Protein AF-A0A7J4JWT6-F1 (afdb_monomer)

Radius of gyration: 14.6 Å; Cα contacts (8 Å, |Δi|>4): 171; chains: 1; bounding box: 53×23×36 Å

Sequence (115 aa):
MASGKVVSAQKRTVLLFHPEPKNLDAMQRALADHLPQADFRLVHNLTRDAHEFAVRDAMDGHIDAAVVSGNNEAVRALVKDLIPFVGKDNVVVHTRPSRKLSKSAVDKLKKALGV

Secondary structure (DSSP, 8-state):
---------PPEEEEEE-SSHHHHHHHHHHHHTT-TTEEEEEE-S--HHHHHHHHHHHHTT--SEEEEE--SHHHHHHHHHHHHHH-GGGEEEE-SSSSS--HHHHHHHHHHHT-

Solvent-accessible surface area (backbone atoms only — not comparable to full-atom values): 6565 Å² total; per-residue (Å²): 136,84,82,76,77,80,71,76,77,76,61,45,27,32,36,39,36,28,67,52,61,82,56,42,60,50,42,48,53,61,44,41,79,76,36,77,59,49,41,76,46,82,46,52,47,90,43,71,67,50,47,53,48,55,40,49,41,24,68,74,63,66,30,54,29,38,39,39,42,53,82,51,69,66,53,54,50,50,51,62,61,35,30,84,57,39,32,66,74,21,51,44,78,44,64,65,94,57,84,61,81,52,71,70,53,51,53,43,50,29,55,50,72,73,97

Foldseek 3Di:
DDPPPPPPLQQAEEEEEDQDPVLSVLACVLLCVLRVSHDYHYQYHLDPVSLVVLLVCLQVVVHQAYEHEADDPSSVVSLVSNCVRNNNLRYQYHHDPDSDDDPVSSVSNCVSSVD

Mean predicted aligned error: 7.47 Å

Nearest PDB structures (foldseek):
  8dpb-assembly1_D  TM=4.923E-01  e=4.775E-02  Methylorubrum extorquens AM1
  7xcn-assembly1_R  TM=4.586E-01  e=9.320E-02  Methanosarcina barkeri MS
  1bmt-assembly1_B  TM=4.661E-01  e=3.341E-01  Escherichia coli
  1y9j-assembly1_A  TM=4.323E-01  e=3.341E-01  Rattus norvegicus
  3iv9-assembly1_A  TM=5.036E-01  e=1.353E+00  Escherichia coli

pLDDT: mean 80.54, std 12.27, range [39.06, 92.75]

Structure (mmCIF, N/CA/C/O backbone):
data_AF-A0A7J4JWT6-F1
#
_entry.id   AF-A0A7J4JWT6-F1
#
loop_
_atom_site.group_PDB
_atom_site.id
_atom_site.type_symbol
_atom_site.label_atom_id
_atom_site.label_alt_id
_atom_site.label_comp_id
_atom_site.label_asym_id
_atom_site.label_entity_id
_atom_site.label_seq_id
_atom_site.pdbx_PDB_ins_code
_atom_site.Cartn_x
_atom_site.Cartn_y
_atom_site.Cartn_z
_atom_site.occupancy
_atom_site.B_iso_or_equiv
_atom_site.auth_seq_id
_atom_site.auth_comp_id
_atom_site.auth_asym_id
_atom_site.auth_atom_id
_atom_site.pdbx_PDB_model_num
ATOM 1 N N . MET A 1 1 ? -36.910 -3.776 21.885 1.00 39.06 1 MET A N 1
ATOM 2 C CA . MET A 1 1 ? -36.394 -4.745 20.896 1.00 39.06 1 MET A CA 1
ATOM 3 C C . MET A 1 1 ? -35.397 -3.998 20.010 1.00 39.06 1 MET A C 1
ATOM 5 O O . MET A 1 1 ? -35.799 -3.343 19.061 1.00 39.06 1 MET A O 1
ATOM 9 N N . ALA A 1 2 ? -34.121 -3.946 20.410 1.00 43.28 2 ALA A N 1
ATOM 10 C CA . ALA A 1 2 ? -33.081 -3.256 19.648 1.00 43.28 2 ALA A CA 1
ATOM 11 C C . ALA A 1 2 ? -32.576 -4.208 18.558 1.00 43.28 2 ALA A C 1
ATOM 13 O O . ALA A 1 2 ? -31.854 -5.158 18.847 1.00 43.28 2 ALA A O 1
ATOM 14 N N . SER A 1 3 ? -33.004 -3.981 17.316 1.00 44.53 3 SER A N 1
ATOM 15 C CA . SER A 1 3 ? -32.442 -4.644 16.141 1.00 44.53 3 SER A CA 1
ATOM 16 C C . SER A 1 3 ? -31.023 -4.114 15.934 1.00 44.53 3 SER A C 1
ATOM 18 O O . SER A 1 3 ? -30.812 -3.132 15.224 1.00 44.53 3 SER A O 1
ATOM 20 N N . GLY A 1 4 ? -30.053 -4.722 16.620 1.00 44.97 4 GLY A N 1
ATOM 21 C CA . GLY A 1 4 ? -28.633 -4.473 16.413 1.00 44.97 4 GLY A CA 1
ATOM 22 C C . GLY A 1 4 ? -28.274 -4.862 14.987 1.00 44.97 4 GLY A C 1
ATOM 23 O O . GLY A 1 4 ? -28.100 -6.038 14.683 1.00 44.97 4 GLY A O 1
ATOM 24 N N . LYS A 1 5 ? -28.214 -3.870 14.097 1.00 52.28 5 LYS A N 1
ATOM 25 C CA . LYS A 1 5 ? -27.689 -4.024 12.744 1.00 52.28 5 LYS A CA 1
ATOM 26 C C . LYS A 1 5 ? -26.230 -4.447 12.902 1.00 52.28 5 LYS A C 1
ATOM 28 O O . LYS A 1 5 ? -25.376 -3.615 13.194 1.00 52.28 5 LYS A O 1
ATOM 33 N N . VAL A 1 6 ? -25.958 -5.745 12.786 1.00 52.38 6 VAL A N 1
ATOM 34 C CA . VAL A 1 6 ? -24.596 -6.268 12.689 1.00 52.38 6 VAL A CA 1
ATOM 35 C C . VAL A 1 6 ? -24.074 -5.766 11.351 1.00 52.38 6 VAL A C 1
ATOM 37 O O . VAL A 1 6 ? -24.328 -6.356 10.305 1.00 52.38 6 VAL A O 1
ATOM 40 N N . VAL A 1 7 ? -23.441 -4.596 11.365 1.00 50.62 7 VAL A N 1
ATOM 41 C CA . VAL A 1 7 ? -22.696 -4.119 10.210 1.00 50.62 7 VAL A CA 1
ATOM 42 C C . VAL A 1 7 ? -21.480 -5.023 10.156 1.00 50.62 7 VAL A C 1
ATOM 44 O O . VAL A 1 7 ? -20.594 -4.924 11.002 1.00 50.62 7 VAL A O 1
ATOM 47 N N . SER A 1 8 ? -21.482 -5.974 9.226 1.00 43.84 8 SER A N 1
ATOM 48 C CA . SER A 1 8 ? -20.279 -6.707 8.859 1.00 43.84 8 SER A CA 1
ATOM 49 C C . SER A 1 8 ? -19.197 -5.659 8.604 1.00 43.84 8 SER A C 1
ATOM 51 O O . SER A 1 8 ? -19.314 -4.885 7.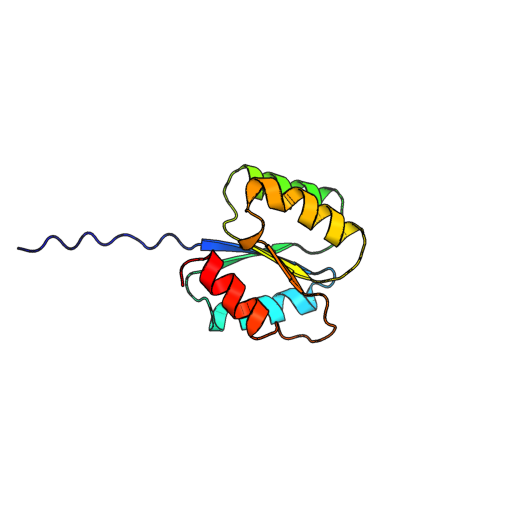657 1.00 43.84 8 SER A O 1
ATOM 53 N N . ALA A 1 9 ? -18.209 -5.548 9.495 1.00 55.69 9 ALA A N 1
ATOM 54 C CA . ALA A 1 9 ? -17.094 -4.636 9.303 1.00 55.69 9 ALA A CA 1
ATOM 55 C C . ALA A 1 9 ? -16.353 -5.120 8.056 1.00 55.69 9 ALA A C 1
ATOM 57 O O . ALA A 1 9 ? -15.670 -6.145 8.091 1.00 55.69 9 ALA A O 1
ATOM 58 N N . GLN A 1 10 ? -16.585 -4.453 6.927 1.00 62.78 10 GLN A N 1
ATOM 59 C CA . GLN A 1 10 ? -15.903 -4.757 5.681 1.00 62.78 10 GLN A CA 1
ATOM 60 C C . GLN A 1 10 ? -14.410 -4.578 5.959 1.00 62.78 10 GLN A C 1
ATOM 62 O O . GLN A 1 10 ? -13.986 -3.511 6.412 1.00 62.78 10 GLN A O 1
ATOM 67 N N . LYS A 1 11 ? -13.637 -5.659 5.816 1.00 74.25 11 LYS A N 1
ATOM 68 C CA . LYS A 1 11 ? -12.197 -5.607 6.066 1.00 74.25 11 LYS A CA 1
ATOM 69 C C . LYS A 1 11 ? -11.588 -4.588 5.113 1.00 74.25 11 LYS A C 1
ATOM 71 O O . LYS A 1 11 ? -11.861 -4.636 3.917 1.00 74.25 11 LYS A O 1
ATOM 76 N N . ARG A 1 12 ? -10.803 -3.661 5.656 1.00 85.00 12 ARG A N 1
ATOM 77 C CA . ARG A 1 12 ? -10.120 -2.636 4.862 1.00 85.00 12 ARG A CA 1
ATOM 78 C C . ARG A 1 12 ? -8.941 -3.271 4.146 1.00 85.00 12 ARG A C 1
ATOM 80 O O . ARG A 1 12 ? -8.154 -3.956 4.794 1.00 85.00 12 ARG A O 1
A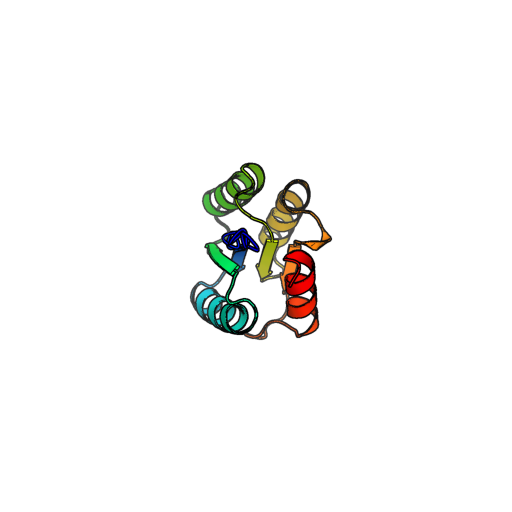TOM 87 N N . THR A 1 13 ? -8.776 -3.027 2.858 1.00 89.50 13 THR A N 1
ATOM 88 C CA . THR A 1 13 ? -7.685 -3.640 2.098 1.00 89.50 13 THR A CA 1
ATOM 89 C C . THR A 1 13 ? -6.464 -2.730 2.088 1.00 89.50 13 THR A C 1
ATOM 91 O O . THR A 1 13 ? -6.537 -1.564 1.703 1.00 89.50 13 THR A O 1
ATOM 94 N N . VAL A 1 14 ? -5.321 -3.269 2.496 1.00 89.44 14 VAL A N 1
ATOM 95 C CA . VAL A 1 14 ? -4.033 -2.583 2.520 1.00 89.44 14 VAL A CA 1
ATOM 96 C C . VAL A 1 14 ? -3.101 -3.231 1.511 1.00 89.44 14 VAL A C 1
ATOM 98 O O . VAL A 1 14 ? -2.728 -4.397 1.651 1.00 89.44 14 VAL A O 1
ATOM 101 N N . LEU A 1 15 ? -2.666 -2.465 0.516 1.00 90.31 15 LEU A N 1
ATOM 102 C CA . LEU A 1 15 ? -1.623 -2.905 -0.400 1.00 90.31 15 LEU A CA 1
ATOM 103 C C . LEU A 1 15 ? -0.256 -2.776 0.280 1.00 90.31 15 LEU A C 1
ATOM 105 O O . LEU A 1 15 ? 0.147 -1.685 0.675 1.00 90.31 15 LEU A O 1
ATOM 109 N N . LEU A 1 16 ? 0.466 -3.885 0.410 1.00 88.31 16 LEU A N 1
ATOM 110 C CA . LEU A 1 16 ? 1.840 -3.924 0.893 1.00 88.31 16 LEU A CA 1
ATOM 111 C C . LEU A 1 16 ? 2.775 -4.145 -0.281 1.00 88.31 16 LEU A C 1
ATOM 113 O O . LEU A 1 16 ? 2.762 -5.198 -0.915 1.00 88.31 16 LEU A O 1
ATOM 117 N N . PHE A 1 17 ? 3.633 -3.164 -0.517 1.00 87.25 17 PHE A N 1
ATOM 118 C CA . PHE A 1 17 ? 4.683 -3.256 -1.504 1.00 87.25 17 PHE A CA 1
ATOM 119 C C . PHE A 1 17 ? 6.062 -3.290 -0.837 1.00 87.25 17 PHE A C 1
ATOM 121 O O . PHE A 1 17 ? 6.407 -2.415 -0.035 1.00 87.25 17 PHE A O 1
ATOM 128 N N . HIS A 1 18 ? 6.887 -4.262 -1.225 1.00 82.12 18 HIS A N 1
ATOM 129 C CA . HIS A 1 18 ? 8.306 -4.302 -0.882 1.00 82.12 18 HIS A CA 1
ATOM 130 C C . HIS A 1 18 ? 9.081 -5.040 -1.995 1.00 82.12 18 HIS A C 1
ATOM 132 O O . HIS A 1 18 ? 8.622 -6.081 -2.468 1.00 82.12 18 HIS A O 1
ATOM 138 N N . PRO A 1 19 ? 10.266 -4.553 -2.419 1.00 72.88 19 PRO A N 1
ATOM 139 C CA . PRO A 1 19 ? 11.031 -5.180 -3.502 1.00 72.88 19 PRO A CA 1
ATOM 140 C C . PRO A 1 19 ? 11.487 -6.606 -3.164 1.00 72.88 19 PRO A C 1
ATOM 142 O O . PRO A 1 19 ? 11.485 -7.475 -4.025 1.00 72.88 19 PRO A O 1
ATOM 145 N N . GLU A 1 20 ? 11.853 -6.859 -1.906 1.00 76.50 20 GLU A N 1
ATOM 146 C CA . GLU A 1 20 ? 12.213 -8.196 -1.416 1.00 76.50 20 GLU A CA 1
ATOM 147 C C . GLU A 1 20 ? 11.010 -8.934 -0.788 1.00 76.50 20 GLU A C 1
ATOM 149 O O . GLU A 1 20 ? 10.484 -8.451 0.220 1.00 76.50 20 GLU A O 1
ATOM 154 N N . PRO A 1 21 ? 10.623 -10.127 -1.283 1.00 76.56 21 PRO 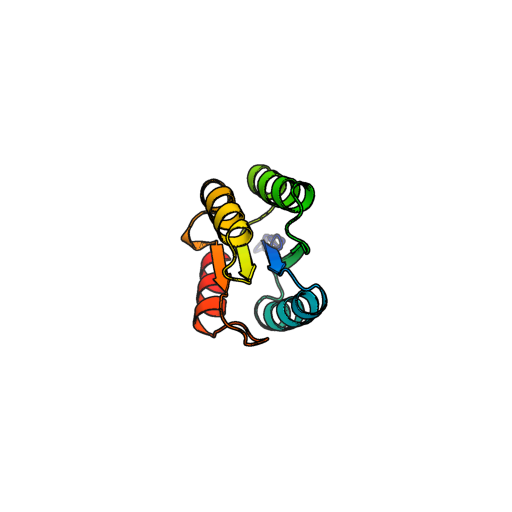A N 1
ATOM 155 C CA . PRO A 1 21 ? 9.446 -10.857 -0.800 1.00 76.56 21 PRO A CA 1
ATOM 156 C C . PRO A 1 21 ? 9.576 -11.326 0.657 1.00 76.56 21 PRO A C 1
ATOM 158 O O . PRO A 1 21 ? 8.626 -11.225 1.421 1.00 76.56 21 PRO A O 1
ATOM 161 N N . LYS A 1 22 ? 10.775 -11.722 1.106 1.00 77.75 22 LYS A N 1
ATOM 162 C CA . LYS A 1 22 ? 11.019 -12.138 2.506 1.00 77.75 22 LYS A CA 1
ATOM 163 C C . LYS A 1 22 ? 10.690 -11.056 3.548 1.00 77.75 22 LYS A C 1
ATOM 165 O O . LYS A 1 22 ? 10.456 -11.367 4.712 1.00 77.75 22 LYS A O 1
ATOM 170 N N . ASN A 1 23 ? 10.715 -9.783 3.147 1.00 77.81 23 ASN A N 1
ATOM 171 C CA . ASN A 1 23 ? 10.375 -8.671 4.031 1.00 77.81 23 ASN A CA 1
ATOM 172 C C . ASN A 1 23 ? 8.868 -8.365 4.006 1.00 77.81 23 ASN A C 1
ATOM 174 O O . ASN A 1 23 ? 8.381 -7.789 4.976 1.00 77.81 23 ASN A O 1
ATOM 178 N N . LEU A 1 24 ? 8.130 -8.781 2.964 1.00 80.12 24 LEU A N 1
ATOM 179 C CA . LEU A 1 24 ? 6.669 -8.646 2.916 1.00 80.12 24 LEU A CA 1
ATOM 180 C C . LEU A 1 24 ? 6.006 -9.453 4.021 1.00 80.12 24 LEU A C 1
ATOM 182 O O . LEU A 1 24 ? 5.216 -8.887 4.766 1.00 80.12 24 LEU A O 1
ATOM 186 N N . ASP A 1 25 ? 6.386 -10.719 4.193 1.00 82.44 25 ASP A N 1
ATOM 187 C CA . ASP A 1 25 ? 5.795 -11.577 5.228 1.00 82.44 25 ASP A CA 1
ATOM 188 C C . ASP A 1 25 ? 6.018 -11.006 6.634 1.00 82.44 25 ASP A C 1
ATOM 190 O O . ASP A 1 25 ? 5.122 -11.002 7.481 1.00 82.44 25 ASP A O 1
ATOM 194 N N . ALA A 1 26 ? 7.221 -10.483 6.891 1.00 81.44 26 ALA A N 1
ATOM 195 C CA . ALA A 1 26 ? 7.554 -9.859 8.167 1.00 81.44 26 ALA A CA 1
ATOM 196 C C . ALA A 1 26 ? 6.751 -8.567 8.400 1.00 81.44 26 ALA A C 1
ATOM 198 O O . ALA A 1 26 ? 6.257 -8.345 9.508 1.00 81.44 26 ALA A O 1
ATOM 199 N N . MET A 1 27 ? 6.597 -7.733 7.367 1.00 80.50 27 MET A N 1
ATOM 200 C CA . MET A 1 27 ? 5.788 -6.514 7.429 1.00 80.50 27 MET A CA 1
ATOM 201 C C . MET A 1 27 ? 4.300 -6.824 7.597 1.00 80.50 27 MET A C 1
ATOM 203 O O . MET A 1 27 ? 3.651 -6.189 8.423 1.00 80.50 27 MET A O 1
ATOM 207 N N . GLN A 1 28 ? 3.778 -7.813 6.870 1.00 85.06 28 GLN A N 1
ATOM 208 C CA . GLN A 1 28 ? 2.390 -8.249 6.967 1.00 85.06 28 GLN A CA 1
ATOM 209 C C . GLN A 1 28 ? 2.085 -8.763 8.366 1.00 85.06 28 GLN A C 1
ATOM 211 O O . GLN A 1 28 ? 1.111 -8.319 8.955 1.00 85.06 28 GLN A O 1
ATOM 216 N N . ARG A 1 29 ? 2.926 -9.641 8.932 1.00 85.06 29 ARG A N 1
ATOM 217 C CA . ARG A 1 29 ? 2.733 -10.137 10.305 1.00 85.06 29 ARG A CA 1
ATOM 218 C C . ARG A 1 29 ? 2.742 -8.997 11.318 1.00 85.06 29 ARG A C 1
ATOM 220 O O . ARG A 1 29 ? 1.817 -8.884 12.111 1.00 85.06 29 ARG A O 1
ATOM 227 N N . ALA A 1 30 ? 3.734 -8.108 11.233 1.00 82.50 30 ALA A N 1
ATOM 228 C CA . ALA A 1 30 ? 3.821 -6.957 12.128 1.00 82.50 30 ALA A CA 1
ATOM 229 C C . ALA A 1 30 ? 2.605 -6.021 12.007 1.00 82.50 30 ALA A C 1
ATOM 231 O O . ALA A 1 30 ? 2.182 -5.431 12.996 1.00 82.50 30 ALA A O 1
ATOM 232 N N . LEU A 1 31 ? 2.046 -5.865 10.805 1.00 84.06 31 LEU A N 1
ATOM 233 C CA . LEU A 1 31 ? 0.847 -5.061 10.586 1.00 84.06 31 LEU A CA 1
ATOM 234 C C . LEU A 1 31 ? -0.430 -5.779 11.012 1.00 84.06 31 LEU A C 1
ATOM 236 O O . LEU A 1 31 ? -1.301 -5.129 11.578 1.00 84.06 31 LEU A O 1
ATOM 240 N N . ALA A 1 32 ? -0.533 -7.088 10.798 1.00 84.75 32 ALA A N 1
ATOM 241 C CA . ALA A 1 32 ? -1.682 -7.896 11.189 1.00 84.75 32 ALA A CA 1
ATOM 242 C C . ALA A 1 32 ? -1.893 -7.888 12.709 1.00 84.75 32 ALA A C 1
ATOM 244 O O . ALA A 1 32 ? -3.030 -7.765 13.1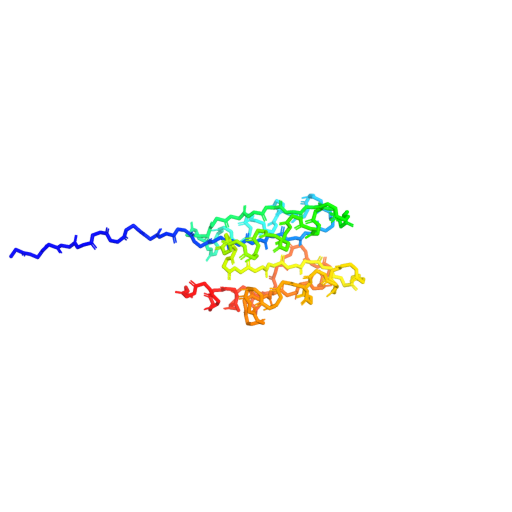58 1.00 84.75 32 ALA A O 1
ATOM 245 N N . ASP A 1 33 ? -0.808 -7.892 13.493 1.00 85.50 33 ASP A N 1
ATOM 246 C CA . ASP A 1 33 ? -0.867 -7.734 14.954 1.00 85.50 33 ASP A CA 1
ATOM 247 C C . ASP A 1 33 ? -1.472 -6.380 15.377 1.00 85.50 33 ASP A C 1
ATOM 249 O O . ASP A 1 33 ? -2.065 -6.247 16.448 1.00 85.50 33 ASP A O 1
ATOM 253 N N . HIS A 1 34 ? -1.317 -5.346 14.545 1.00 83.19 34 HIS A N 1
ATOM 254 C CA . HIS A 1 34 ? -1.791 -3.990 14.823 1.00 83.19 34 HIS A CA 1
ATOM 255 C C . HIS A 1 34 ? -3.120 -3.639 14.144 1.00 83.19 34 HIS A C 1
ATOM 257 O O . HIS A 1 34 ? -3.769 -2.681 14.570 1.00 83.19 34 HIS A O 1
ATOM 263 N N . LEU A 1 35 ? -3.492 -4.370 13.093 1.00 84.19 35 LEU A N 1
ATOM 264 C CA . LEU A 1 35 ? -4.626 -4.117 12.207 1.00 84.19 35 LEU A CA 1
ATOM 265 C C . LEU A 1 35 ? -5.317 -5.446 11.844 1.00 84.19 35 LEU A C 1
ATOM 267 O O . LEU A 1 35 ? -5.311 -5.850 10.681 1.00 84.19 35 LEU A O 1
ATOM 271 N N . PRO A 1 36 ? -5.940 -6.137 12.812 1.00 81.44 36 PRO A N 1
ATOM 272 C CA . PRO A 1 36 ? -6.552 -7.446 12.573 1.00 81.44 36 PRO A CA 1
ATOM 273 C C . PRO A 1 36 ? -7.762 -7.392 11.621 1.00 81.44 36 PRO A C 1
ATOM 275 O O . PRO A 1 36 ? -8.126 -8.403 11.021 1.00 81.44 36 PRO A O 1
ATOM 278 N N . GLN A 1 37 ? -8.388 -6.218 11.460 1.00 79.88 37 GLN A N 1
ATOM 279 C CA . GLN A 1 37 ? -9.459 -5.994 10.481 1.00 79.88 37 GLN A CA 1
ATOM 280 C C . GLN A 1 37 ? -8.972 -5.628 9.072 1.00 79.88 37 GLN A C 1
ATOM 282 O O . GLN A 1 37 ? -9.809 -5.442 8.188 1.00 79.88 37 GLN A O 1
ATOM 287 N N . ALA A 1 38 ? -7.662 -5.486 8.854 1.00 84.94 38 ALA A N 1
ATOM 288 C CA . ALA A 1 38 ? -7.128 -5.210 7.529 1.00 84.94 38 ALA A CA 1
ATOM 289 C C . ALA A 1 38 ? -6.894 -6.515 6.755 1.00 84.94 38 ALA A C 1
ATOM 291 O O . ALA A 1 38 ? -6.393 -7.496 7.307 1.00 84.94 38 ALA A O 1
ATOM 292 N N . ASP A 1 39 ? -7.250 -6.519 5.475 1.00 89.00 39 ASP A N 1
ATOM 293 C CA . ASP A 1 39 ? -6.807 -7.528 4.520 1.00 89.00 39 ASP A CA 1
ATOM 294 C C . ASP A 1 39 ? -5.557 -7.014 3.804 1.00 89.00 39 ASP A C 1
ATOM 296 O O . ASP A 1 39 ? -5.521 -5.863 3.376 1.00 89.00 39 ASP A O 1
ATOM 300 N N . PHE A 1 40 ? -4.507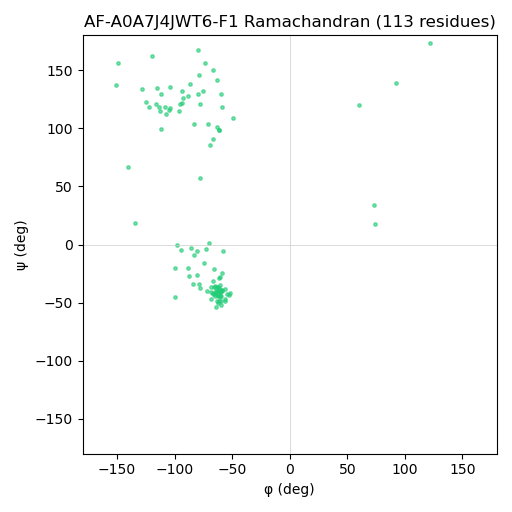 -7.825 3.700 1.00 87.62 40 PHE A N 1
ATOM 301 C CA . PHE A 1 40 ? -3.227 -7.371 3.150 1.00 87.62 40 PHE A CA 1
ATOM 302 C C . PHE A 1 40 ? -2.983 -7.983 1.778 1.00 87.62 40 PHE A C 1
ATOM 304 O O . PHE A 1 40 ? -2.824 -9.197 1.653 1.00 87.62 40 PHE A O 1
ATOM 311 N N . ARG A 1 41 ? -2.875 -7.131 0.756 1.00 88.19 41 ARG A N 1
ATOM 312 C CA . ARG A 1 41 ? -2.493 -7.539 -0.599 1.00 88.19 41 ARG A CA 1
ATOM 313 C C . ARG A 1 41 ? -1.008 -7.320 -0.800 1.00 88.19 41 ARG A C 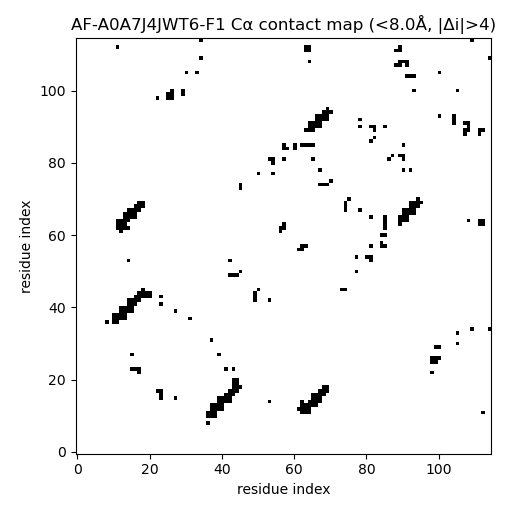1
ATOM 315 O O . ARG A 1 41 ? -0.531 -6.191 -0.761 1.00 88.19 41 ARG A O 1
ATOM 322 N N . LEU A 1 42 ? -0.276 -8.408 -0.992 1.00 87.06 42 LEU A N 1
ATOM 323 C CA . LEU A 1 42 ? 1.170 -8.375 -1.155 1.00 87.06 42 LEU A CA 1
ATOM 324 C C . LEU A 1 42 ? 1.538 -8.178 -2.624 1.00 87.06 42 LEU A C 1
ATOM 326 O O . LEU A 1 42 ? 1.121 -8.954 -3.480 1.00 87.06 42 LEU A O 1
ATOM 330 N N . VAL A 1 43 ? 2.374 -7.184 -2.902 1.00 84.62 43 VAL A N 1
ATOM 331 C CA . VAL A 1 43 ? 2.984 -6.972 -4.215 1.00 84.62 43 VAL A CA 1
ATOM 332 C C . VAL A 1 43 ? 4.500 -6.921 -4.040 1.00 84.62 43 VAL A C 1
ATOM 334 O O . VAL A 1 43 ? 5.030 -6.109 -3.280 1.00 84.62 43 VAL A O 1
ATOM 337 N N . HIS A 1 44 ? 5.210 -7.802 -4.740 1.00 81.75 44 HIS A N 1
ATOM 338 C CA . HIS A 1 44 ? 6.673 -7.813 -4.805 1.00 81.75 44 HIS A CA 1
ATOM 339 C C . HIS A 1 44 ? 7.141 -7.635 -6.245 1.00 81.75 44 HIS A C 1
ATOM 341 O O . HIS A 1 44 ? 6.385 -7.894 -7.175 1.00 81.75 44 HIS A O 1
ATOM 347 N N . ASN A 1 45 ? 8.416 -7.269 -6.403 1.00 72.94 45 ASN A N 1
ATOM 348 C CA . ASN A 1 45 ? 9.055 -6.902 -7.670 1.00 72.94 45 ASN A CA 1
ATOM 349 C C . ASN A 1 45 ? 8.384 -5.692 -8.349 1.00 72.94 45 ASN A C 1
ATOM 351 O O . ASN A 1 45 ? 7.226 -5.738 -8.734 1.00 72.94 45 ASN A O 1
ATOM 355 N N . LEU A 1 46 ? 9.132 -4.604 -8.566 1.00 69.25 46 LEU A N 1
ATOM 356 C CA . LEU A 1 46 ? 8.668 -3.461 -9.375 1.00 69.25 46 LEU A CA 1
ATOM 357 C C . LEU A 1 46 ? 8.779 -3.787 -10.862 1.00 69.25 46 LEU A C 1
ATOM 359 O O . LEU A 1 46 ? 9.494 -3.120 -11.607 1.00 69.25 46 LEU A O 1
ATOM 363 N N . THR A 1 47 ? 8.121 -4.862 -11.288 1.00 81.12 47 THR A N 1
ATOM 364 C CA . THR A 1 47 ? 7.862 -5.056 -12.709 1.00 81.12 47 THR A CA 1
ATOM 365 C C . THR A 1 47 ? 6.776 -4.080 -13.139 1.00 81.12 47 THR A C 1
ATOM 367 O O . THR A 1 47 ? 5.962 -3.625 -12.330 1.00 81.12 47 THR A O 1
ATOM 370 N N . ARG A 1 48 ? 6.756 -3.769 -14.433 1.00 82.19 48 ARG A N 1
ATOM 371 C CA . ARG A 1 48 ? 5.688 -2.969 -15.029 1.00 82.19 48 ARG A CA 1
ATOM 372 C C . ARG A 1 48 ? 4.310 -3.576 -14.737 1.00 82.19 48 ARG A C 1
ATOM 374 O O . ARG A 1 48 ? 3.419 -2.852 -14.318 1.00 82.19 48 ARG A O 1
ATOM 381 N N . ASP A 1 49 ? 4.183 -4.897 -14.835 1.00 84.44 49 ASP A N 1
ATOM 382 C CA . ASP A 1 49 ? 2.927 -5.608 -14.572 1.00 84.44 49 ASP A CA 1
ATOM 383 C C . ASP A 1 49 ? 2.464 -5.480 -13.112 1.00 84.44 49 ASP A C 1
ATOM 385 O O . ASP A 1 49 ? 1.281 -5.276 -12.852 1.00 84.44 49 ASP A O 1
ATOM 389 N N . ALA A 1 50 ? 3.385 -5.564 -12.144 1.00 83.69 50 ALA A N 1
ATOM 390 C CA . ALA A 1 50 ? 3.065 -5.414 -10.724 1.00 83.69 50 ALA A CA 1
ATOM 391 C C . ALA A 1 50 ? 2.649 -3.975 -10.379 1.00 83.69 50 ALA A C 1
ATOM 393 O O . ALA A 1 50 ? 1.750 -3.761 -9.563 1.00 83.69 50 ALA A O 1
ATOM 394 N N . HIS A 1 51 ? 3.281 -2.991 -11.025 1.00 87.25 51 HIS A N 1
ATOM 395 C CA . HIS A 1 51 ? 2.893 -1.585 -10.928 1.00 87.25 51 HIS A CA 1
ATOM 396 C C . HIS A 1 51 ? 1.497 -1.365 -11.509 1.00 87.25 51 HIS A C 1
ATOM 398 O O . HIS A 1 51 ? 0.629 -0.832 -10.821 1.00 87.25 51 HIS A O 1
ATOM 404 N N . GLU A 1 52 ? 1.264 -1.795 -12.750 1.00 89.19 52 GLU A N 1
ATOM 405 C CA . GLU A 1 52 ? -0.028 -1.654 -13.432 1.00 89.19 52 GLU A CA 1
ATOM 406 C C . GLU A 1 52 ? -1.145 -2.361 -12.655 1.00 89.19 52 GLU A C 1
ATOM 408 O O . GLU A 1 52 ? -2.227 -1.800 -12.493 1.00 89.19 52 GLU A O 1
ATOM 413 N N . PHE A 1 53 ? -0.868 -3.543 -12.095 1.00 88.12 53 PHE A N 1
ATOM 414 C CA . PHE A 1 53 ? -1.792 -4.248 -11.211 1.00 88.12 53 PHE A CA 1
ATOM 415 C C . PHE A 1 53 ? -2.141 -3.422 -9.969 1.00 88.12 53 PHE A C 1
ATOM 417 O O . PHE A 1 53 ? -3.321 -3.225 -9.694 1.00 88.12 53 PHE A O 1
ATOM 424 N N . ALA A 1 54 ? -1.141 -2.914 -9.240 1.00 87.69 54 ALA A N 1
ATOM 425 C CA . ALA A 1 54 ? -1.365 -2.145 -8.016 1.00 87.69 54 ALA A CA 1
ATOM 426 C C . ALA A 1 54 ? -2.149 -0.848 -8.277 1.00 87.69 54 ALA A C 1
ATOM 428 O O . ALA A 1 54 ? -3.028 -0.489 -7.496 1.00 87.69 54 ALA A O 1
ATOM 429 N N . VAL A 1 55 ? -1.853 -0.162 -9.386 1.00 89.50 55 VAL A N 1
ATOM 430 C CA . VAL A 1 55 ? -2.573 1.053 -9.785 1.00 89.50 55 VAL A CA 1
ATOM 431 C C . VAL A 1 55 ? -4.002 0.723 -10.199 1.00 89.50 55 VAL A C 1
ATOM 433 O O . VAL A 1 55 ? -4.923 1.372 -9.718 1.00 89.50 55 VAL A O 1
ATOM 436 N N . ARG A 1 56 ? -4.211 -0.308 -11.026 1.00 91.31 56 ARG A N 1
ATOM 437 C CA . ARG A 1 56 ? -5.556 -0.721 -11.450 1.00 91.31 56 ARG A CA 1
ATOM 438 C C . ARG A 1 56 ? -6.424 -1.129 -10.263 1.00 91.31 56 ARG A C 1
ATOM 440 O O . ARG A 1 56 ? -7.565 -0.709 -10.168 1.00 91.31 56 ARG A O 1
ATOM 447 N N . ASP A 1 57 ? -5.871 -1.888 -9.329 1.00 89.56 57 ASP A N 1
ATOM 448 C CA . ASP A 1 57 ? -6.601 -2.338 -8.144 1.00 89.56 57 ASP A CA 1
ATOM 449 C C . ASP A 1 57 ? -6.971 -1.162 -7.214 1.00 89.56 57 ASP A C 1
ATOM 451 O O . ASP A 1 57 ? -8.033 -1.156 -6.591 1.00 89.56 57 ASP A O 1
ATOM 455 N N . ALA A 1 58 ? -6.138 -0.116 -7.180 1.00 89.44 58 ALA A N 1
ATOM 456 C CA . ALA A 1 58 ? -6.464 1.135 -6.501 1.00 89.44 58 ALA A CA 1
ATOM 457 C C . ALA A 1 58 ? -7.539 1.934 -7.253 1.00 89.44 58 ALA A C 1
ATOM 459 O O . ALA A 1 58 ? -8.436 2.486 -6.619 1.00 89.44 58 ALA A O 1
ATOM 460 N N . MET A 1 59 ? -7.479 1.969 -8.588 1.00 90.19 59 MET A N 1
ATOM 461 C CA . MET A 1 59 ? -8.499 2.592 -9.441 1.00 90.19 59 MET A CA 1
ATOM 462 C C . MET A 1 59 ? -9.872 1.941 -9.268 1.00 90.19 59 MET A C 1
ATOM 464 O O . MET A 1 59 ? -10.875 2.647 -9.200 1.00 90.19 59 MET A O 1
ATOM 468 N N . ASP A 1 60 ? -9.905 0.614 -9.149 1.00 90.12 60 ASP A N 1
ATOM 469 C CA . ASP A 1 60 ? -11.128 -0.168 -8.945 1.00 90.12 60 ASP A CA 1
ATOM 470 C C . ASP A 1 60 ? -11.696 -0.011 -7.517 1.00 90.12 60 ASP A C 1
ATOM 472 O O . ASP A 1 60 ? -12.764 -0.535 -7.202 1.00 90.12 60 ASP A O 1
ATOM 476 N N . GLY A 1 61 ? -11.002 0.724 -6.636 1.00 85.62 61 GLY A N 1
ATOM 477 C CA . GLY A 1 61 ? -11.423 0.958 -5.255 1.00 85.62 61 GLY A CA 1
ATOM 478 C C . GLY A 1 61 ? -11.247 -0.260 -4.348 1.00 85.62 61 GLY A C 1
ATOM 479 O O . GLY A 1 61 ? -11.834 -0.314 -3.269 1.00 85.62 61 GLY A O 1
ATOM 480 N N . HIS A 1 62 ? -10.442 -1.243 -4.758 1.00 88.69 62 HIS A N 1
ATOM 481 C CA . HIS A 1 62 ? -10.154 -2.424 -3.947 1.00 88.69 62 HIS A CA 1
ATOM 482 C C . HIS A 1 62 ? -9.081 -2.180 -2.885 1.00 88.69 62 HIS A C 1
ATOM 484 O O . HIS A 1 62 ? -8.820 -3.083 -2.096 1.00 88.69 62 HIS A O 1
ATOM 490 N N . ILE A 1 63 ? -8.444 -1.006 -2.863 1.00 89.75 63 ILE A N 1
ATOM 491 C CA . ILE A 1 63 ? -7.365 -0.660 -1.934 1.00 89.75 63 ILE A CA 1
ATOM 492 C C . ILE A 1 63 ? -7.761 0.590 -1.143 1.00 89.75 63 ILE A C 1
ATOM 494 O O . ILE A 1 63 ? -7.906 1.668 -1.712 1.00 89.75 63 ILE A O 1
ATOM 498 N N . ASP A 1 64 ? -7.870 0.456 0.180 1.00 87.94 64 ASP A N 1
ATOM 499 C CA . ASP A 1 64 ? -8.152 1.567 1.096 1.00 87.94 64 ASP A CA 1
ATOM 500 C C . ASP A 1 64 ? -6.882 2.334 1.493 1.00 87.94 64 ASP A C 1
ATOM 502 O O . ASP A 1 64 ? -6.918 3.541 1.730 1.00 87.94 64 ASP A O 1
ATOM 506 N N . ALA A 1 65 ? -5.753 1.631 1.607 1.00 90.94 65 ALA A N 1
ATOM 507 C CA . ALA A 1 65 ? -4.469 2.213 1.980 1.00 90.94 65 ALA A CA 1
ATOM 508 C C . ALA A 1 65 ? -3.304 1.455 1.336 1.00 90.94 65 ALA A C 1
ATOM 510 O O . ALA A 1 65 ? -3.406 0.269 1.029 1.00 90.94 65 ALA A O 1
ATOM 511 N N . ALA A 1 66 ? -2.163 2.121 1.176 1.00 90.88 66 ALA A N 1
ATOM 512 C CA . ALA A 1 66 ? -0.960 1.504 0.630 1.00 90.88 66 ALA A CA 1
ATOM 513 C C . ALA A 1 66 ? 0.242 1.738 1.545 1.00 90.88 66 ALA A C 1
ATOM 515 O O . ALA A 1 66 ? 0.503 2.857 1.981 1.00 90.88 66 ALA A O 1
ATOM 516 N N . VAL A 1 67 ? 1.016 0.687 1.799 1.00 89.56 67 VAL A N 1
ATOM 517 C CA . VAL A 1 67 ? 2.325 0.759 2.446 1.00 89.56 67 VAL A CA 1
ATOM 518 C C . VAL A 1 67 ? 3.371 0.371 1.419 1.00 89.56 67 VAL A C 1
ATOM 520 O O . VAL A 1 67 ? 3.416 -0.768 0.965 1.00 89.56 67 VAL A O 1
ATOM 523 N N . VAL A 1 68 ? 4.235 1.315 1.066 1.00 87.62 68 VAL A N 1
ATOM 524 C CA . VAL A 1 68 ? 5.255 1.119 0.035 1.00 87.62 68 VAL A CA 1
ATOM 525 C C . VAL A 1 68 ? 6.624 1.231 0.683 1.00 87.62 68 VAL A C 1
ATOM 527 O O . VAL A 1 68 ? 6.951 2.255 1.286 1.00 87.62 68 VAL A O 1
ATOM 530 N N . SER A 1 69 ? 7.429 0.175 0.594 1.00 84.69 69 SER A N 1
ATOM 531 C CA . SER A 1 69 ? 8.771 0.162 1.165 1.00 84.69 69 SER A CA 1
ATOM 532 C C . SER A 1 69 ? 9.863 0.311 0.112 1.00 84.69 69 SER A C 1
ATOM 534 O O . SER A 1 69 ? 9.845 -0.341 -0.931 1.00 84.69 69 SER A O 1
ATOM 536 N N . GLY A 1 70 ? 10.841 1.163 0.419 1.00 78.06 70 GLY A N 1
ATOM 537 C CA . GLY A 1 70 ? 11.978 1.473 -0.444 1.00 78.06 70 GLY A CA 1
ATOM 538 C C . GLY A 1 70 ? 12.071 2.960 -0.780 1.00 78.06 70 GLY A C 1
ATOM 539 O O . GLY A 1 70 ? 11.207 3.752 -0.421 1.00 78.06 70 GLY A O 1
ATOM 540 N N . ASN A 1 71 ? 13.155 3.351 -1.448 1.00 74.06 71 ASN A N 1
ATOM 541 C CA . ASN A 1 71 ? 13.416 4.737 -1.863 1.00 74.06 71 ASN A CA 1
ATOM 542 C C . ASN A 1 71 ? 13.895 4.828 -3.326 1.00 74.06 71 ASN A C 1
ATOM 544 O O . ASN A 1 71 ? 14.508 5.817 -3.723 1.00 74.06 71 ASN A O 1
ATOM 548 N N . ASN A 1 72 ? 13.667 3.783 -4.123 1.00 79.75 72 ASN A N 1
ATOM 549 C CA . ASN A 1 72 ? 14.047 3.786 -5.532 1.00 79.75 72 ASN A CA 1
ATOM 550 C C . ASN A 1 72 ? 13.021 4.566 -6.379 1.00 79.75 72 ASN A C 1
ATOM 552 O O . ASN A 1 72 ? 11.933 4.914 -5.915 1.00 79.75 72 ASN A O 1
ATOM 556 N N . GLU A 1 73 ? 13.390 4.866 -7.621 1.00 83.38 73 GLU A N 1
ATOM 557 C CA . GLU A 1 73 ? 12.549 5.627 -8.550 1.00 83.38 73 GLU A CA 1
ATOM 558 C C . GLU A 1 73 ? 11.206 4.940 -8.813 1.00 83.38 73 GLU A C 1
ATOM 560 O O . GLU A 1 73 ? 10.167 5.591 -8.795 1.00 83.38 73 GLU A O 1
ATOM 565 N N . ALA A 1 74 ? 11.210 3.615 -8.944 1.00 81.06 74 ALA A N 1
ATOM 566 C CA . ALA A 1 74 ? 10.002 2.844 -9.194 1.00 81.06 74 ALA A CA 1
ATOM 567 C C . ALA A 1 74 ? 9.007 2.891 -8.010 1.00 81.06 74 ALA A C 1
ATOM 569 O O . ALA A 1 74 ? 7.809 3.041 -8.225 1.00 81.06 74 ALA A O 1
ATOM 570 N N . VAL A 1 75 ? 9.479 2.894 -6.755 1.00 84.31 75 VAL A N 1
ATOM 571 C CA . VAL A 1 75 ? 8.641 3.155 -5.566 1.00 84.31 75 VAL A CA 1
ATOM 572 C C . VAL A 1 75 ? 8.049 4.560 -5.610 1.00 84.31 75 VAL A C 1
ATOM 574 O O . VAL A 1 75 ? 6.873 4.745 -5.305 1.00 84.31 75 VAL A O 1
ATOM 577 N N . ARG A 1 76 ? 8.847 5.565 -5.986 1.00 86.88 76 ARG A N 1
ATOM 578 C CA . ARG A 1 76 ? 8.369 6.953 -6.087 1.00 86.88 76 ARG A CA 1
ATOM 579 C C . ARG A 1 76 ? 7.305 7.100 -7.174 1.00 86.88 76 ARG A C 1
ATOM 581 O O . ARG A 1 76 ? 6.321 7.797 -6.939 1.00 86.88 76 ARG A O 1
ATOM 588 N N . ALA A 1 77 ? 7.490 6.437 -8.314 1.00 89.19 77 ALA A N 1
ATOM 589 C CA . ALA A 1 77 ? 6.514 6.385 -9.397 1.00 89.19 77 ALA A CA 1
ATOM 590 C C . ALA A 1 77 ? 5.215 5.711 -8.934 1.00 89.19 77 ALA A C 1
ATOM 592 O O . ALA A 1 77 ? 4.157 6.324 -9.020 1.00 89.19 77 ALA A O 1
ATOM 593 N N . LEU A 1 78 ? 5.305 4.525 -8.321 1.00 88.12 78 LEU A N 1
ATOM 594 C CA . LEU A 1 78 ? 4.144 3.816 -7.779 1.00 88.12 78 LEU A CA 1
ATOM 595 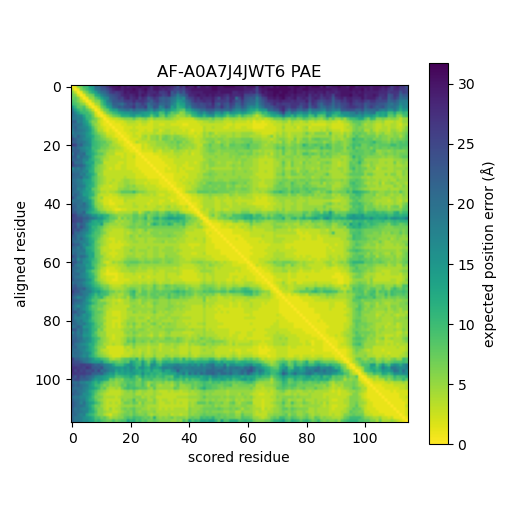C C . LEU A 1 78 ? 3.372 4.669 -6.763 1.00 88.12 78 LEU A C 1
ATOM 597 O O . LEU A 1 78 ? 2.157 4.793 -6.848 1.00 88.12 78 LEU A O 1
ATOM 601 N N . VAL A 1 79 ? 4.066 5.313 -5.821 1.00 90.12 79 VAL A N 1
ATOM 602 C CA . VAL A 1 79 ? 3.430 6.208 -4.840 1.00 90.12 79 VAL A CA 1
ATOM 603 C C . VAL A 1 79 ? 2.721 7.369 -5.532 1.00 90.12 79 VAL A C 1
ATOM 605 O O . VAL A 1 79 ? 1.589 7.688 -5.174 1.00 90.12 79 VAL A O 1
ATOM 608 N N . LYS A 1 80 ? 3.366 7.997 -6.520 1.00 92.75 80 LYS A N 1
ATOM 609 C CA . LYS A 1 80 ? 2.777 9.103 -7.282 1.00 92.75 80 LYS A CA 1
ATOM 610 C C . LYS A 1 80 ? 1.494 8.671 -7.996 1.00 92.75 80 LYS A C 1
ATOM 612 O O . LYS A 1 80 ? 0.542 9.446 -7.997 1.00 92.75 80 LYS A O 1
ATOM 617 N N . ASP A 1 81 ? 1.467 7.455 -8.530 1.00 92.25 81 ASP A N 1
ATOM 618 C CA . ASP A 1 81 ? 0.324 6.921 -9.271 1.00 92.25 81 ASP A CA 1
ATOM 619 C C . ASP A 1 81 ? -0.789 6.392 -8.352 1.00 92.25 81 ASP A C 1
ATOM 621 O O . ASP A 1 81 ? -1.952 6.419 -8.736 1.00 92.25 81 ASP A O 1
ATOM 625 N N . LEU A 1 82 ? -0.472 5.971 -7.121 1.00 91.12 82 LEU A N 1
ATOM 626 C CA . LEU A 1 82 ? -1.466 5.531 -6.131 1.00 91.12 82 LEU A CA 1
ATOM 627 C C . LEU A 1 82 ? -2.183 6.696 -5.433 1.00 91.12 82 LEU A C 1
ATOM 629 O O . LEU A 1 82 ? -3.361 6.577 -5.099 1.00 91.12 82 LEU A O 1
ATOM 633 N N . ILE A 1 83 ? -1.498 7.822 -5.198 1.00 92.00 83 ILE A N 1
ATOM 634 C CA . ILE A 1 83 ? -2.049 8.977 -4.461 1.00 92.00 83 ILE A CA 1
ATOM 635 C C . ILE A 1 83 ? -3.398 9.483 -5.016 1.00 92.00 83 ILE A C 1
ATOM 637 O O . ILE A 1 83 ? -4.270 9.766 -4.193 1.00 92.00 83 ILE A O 1
ATOM 641 N N . PRO A 1 84 ? -3.612 9.611 -6.342 1.00 92.69 84 PRO A N 1
ATOM 642 C CA . PRO A 1 84 ? -4.888 10.061 -6.900 1.00 92.69 84 PRO A CA 1
ATOM 643 C C . PRO A 1 84 ? -6.082 9.160 -6.568 1.00 92.69 84 PRO A C 1
ATOM 645 O O . PRO A 1 84 ? -7.202 9.658 -6.511 1.00 92.69 84 PRO A O 1
ATOM 648 N N . PHE A 1 85 ? -5.850 7.863 -6.351 1.00 91.06 85 PHE A N 1
ATOM 649 C CA . PHE A 1 85 ? -6.911 6.873 -6.139 1.00 91.06 85 PHE A CA 1
ATOM 650 C C . PHE A 1 85 ? -7.104 6.547 -4.658 1.00 91.06 85 PHE A C 1
ATOM 652 O O . PHE A 1 85 ? -8.223 6.535 -4.159 1.00 91.06 85 PHE A O 1
ATOM 659 N N . VAL A 1 86 ? -6.000 6.341 -3.938 1.00 89.38 86 VAL A N 1
ATOM 660 C CA . VAL A 1 86 ? -6.012 5.939 -2.524 1.00 89.38 86 VAL A CA 1
ATOM 661 C C . VAL A 1 86 ? -6.068 7.159 -1.593 1.00 89.38 86 VAL A C 1
ATOM 663 O O . VAL A 1 86 ? -6.592 7.083 -0.485 1.00 89.38 86 VAL A O 1
ATOM 666 N N . GLY A 1 87 ? -5.557 8.310 -2.039 1.00 89.00 87 GLY A N 1
ATOM 667 C CA . GLY A 1 87 ? -5.429 9.531 -1.244 1.00 89.00 87 GLY A CA 1
ATOM 668 C C . GLY A 1 87 ? -4.071 9.642 -0.547 1.00 89.00 87 GLY A C 1
ATOM 669 O O . GLY A 1 87 ? -3.537 8.679 0.001 1.00 89.00 87 GLY A O 1
ATOM 670 N N . LYS A 1 88 ? -3.495 10.850 -0.534 1.00 89.62 88 LYS A N 1
ATOM 671 C CA . LYS A 1 88 ? -2.140 11.108 -0.007 1.00 89.62 88 LYS A CA 1
ATOM 672 C C . LYS A 1 88 ? -1.949 10.663 1.445 1.00 89.62 88 LYS A C 1
ATOM 674 O O . LYS A 1 88 ? -0.883 10.159 1.786 1.00 89.62 88 LYS A O 1
ATOM 679 N N . ASP A 1 89 ? -2.959 10.853 2.287 1.00 88.19 89 ASP A N 1
ATOM 680 C CA . ASP A 1 89 ? -2.889 10.511 3.713 1.00 88.19 89 ASP A CA 1
ATOM 681 C C . ASP A 1 89 ? -2.980 9.000 3.978 1.00 88.19 89 ASP A C 1
ATOM 683 O O . ASP A 1 89 ? -2.573 8.536 5.044 1.00 88.19 89 ASP A O 1
ATOM 687 N N . ASN A 1 90 ? -3.436 8.235 2.983 1.00 89.31 90 ASN A N 1
ATOM 688 C CA . ASN A 1 90 ? -3.602 6.786 3.038 1.00 89.31 90 ASN A CA 1
ATOM 689 C C . ASN A 1 90 ? -2.416 6.031 2.408 1.00 89.31 90 ASN A C 1
ATOM 691 O O . ASN A 1 90 ? -2.391 4.799 2.405 1.00 89.31 90 ASN A O 1
ATOM 695 N N . VAL A 1 91 ? -1.410 6.753 1.895 1.00 90.50 91 VAL A N 1
ATOM 696 C CA . VAL A 1 91 ? -0.171 6.174 1.361 1.00 90.50 91 VAL A CA 1
ATOM 697 C C . VAL A 1 91 ? 0.978 6.388 2.347 1.00 90.50 91 VAL A C 1
ATOM 699 O O . VAL A 1 91 ? 1.420 7.506 2.614 1.00 90.50 91 VAL A O 1
ATOM 702 N N . VAL A 1 92 ? 1.508 5.289 2.876 1.00 88.62 92 VAL A N 1
ATOM 703 C CA . VAL A 1 92 ? 2.606 5.268 3.842 1.00 88.62 92 VAL A CA 1
ATOM 704 C C . VAL A 1 92 ? 3.878 4.779 3.158 1.00 88.62 92 VAL A C 1
ATOM 706 O O . VAL A 1 92 ? 4.003 3.612 2.799 1.00 88.62 92 VAL A O 1
ATOM 709 N N . VAL A 1 93 ? 4.864 5.666 3.017 1.00 86.94 93 VAL A N 1
ATOM 710 C CA . VAL A 1 93 ? 6.175 5.312 2.453 1.00 86.94 93 VAL A CA 1
ATOM 711 C C . VAL A 1 93 ? 7.158 4.987 3.576 1.00 86.94 93 VAL A C 1
ATOM 713 O O . VAL A 1 93 ? 7.438 5.828 4.433 1.00 86.94 93 VAL A O 1
ATOM 716 N N . HIS A 1 94 ? 7.706 3.771 3.569 1.00 81.56 94 HIS A N 1
ATOM 717 C CA . HIS A 1 94 ? 8.702 3.306 4.539 1.00 81.56 94 HIS A CA 1
ATOM 718 C C . HIS A 1 94 ? 10.062 3.103 3.865 1.00 81.56 94 HIS A C 1
ATOM 720 O O . HIS A 1 94 ? 10.330 2.082 3.232 1.00 81.56 94 HIS A O 1
ATOM 726 N N . THR A 1 95 ? 10.947 4.086 4.020 1.00 73.25 95 THR A N 1
ATOM 727 C CA . THR A 1 95 ? 12.277 4.107 3.387 1.00 73.25 95 THR A CA 1
ATOM 728 C C . THR A 1 95 ? 13.397 3.544 4.270 1.00 73.25 95 THR A C 1
ATOM 730 O O . THR A 1 95 ? 14.539 3.463 3.820 1.00 73.25 95 THR A O 1
ATOM 733 N N . ARG A 1 96 ? 13.123 3.188 5.536 1.00 62.62 96 ARG A N 1
ATOM 734 C CA . ARG A 1 96 ? 14.175 2.761 6.475 1.00 62.62 96 ARG A CA 1
ATOM 735 C C . ARG A 1 96 ? 14.602 1.304 6.241 1.00 62.62 96 ARG A C 1
ATOM 737 O O . ARG A 1 96 ? 13.740 0.457 6.034 1.00 62.62 96 ARG A O 1
ATOM 744 N N . PRO A 1 97 ? 15.893 0.972 6.444 1.00 54.31 97 PRO A N 1
ATOM 745 C CA . PRO A 1 97 ? 16.411 -0.399 6.362 1.00 54.31 97 PRO A CA 1
ATOM 746 C C . PRO A 1 97 ? 15.947 -1.311 7.516 1.00 54.31 97 PRO A C 1
ATOM 748 O O . PRO A 1 97 ? 16.360 -2.466 7.606 1.00 54.31 97 PRO A O 1
ATOM 751 N N . SER A 1 98 ? 15.116 -0.816 8.444 1.00 54.22 98 SER A N 1
ATOM 752 C CA . SER A 1 98 ? 14.589 -1.636 9.531 1.00 54.22 98 SER A CA 1
ATOM 753 C C . SER A 1 98 ? 13.430 -2.495 9.039 1.00 54.22 98 SER A C 1
ATOM 755 O O . SER A 1 98 ? 12.439 -1.974 8.530 1.00 54.22 98 SER A O 1
ATOM 757 N N . ARG A 1 99 ? 13.503 -3.800 9.328 1.00 60.50 99 ARG A N 1
ATOM 758 C CA . ARG A 1 99 ? 12.436 -4.798 9.098 1.00 60.50 99 ARG A CA 1
ATOM 759 C C . ARG A 1 99 ? 11.106 -4.478 9.810 1.00 60.50 99 ARG A C 1
ATOM 761 O O . ARG A 1 99 ? 10.138 -5.206 9.649 1.00 60.50 99 ARG A O 1
ATOM 768 N N . LYS A 1 100 ? 11.071 -3.426 10.636 1.00 66.19 100 LYS A N 1
ATOM 769 C CA . LYS A 1 100 ? 9.905 -2.957 11.390 1.00 66.19 100 LYS A CA 1
ATOM 770 C C . LYS A 1 100 ? 9.485 -1.573 10.901 1.00 66.19 100 LYS A C 1
ATOM 772 O O . LYS A 1 100 ? 10.334 -0.687 10.755 1.00 66.19 100 LYS A O 1
ATOM 777 N N . LEU A 1 101 ? 8.181 -1.396 10.699 1.00 71.88 101 LEU A N 1
ATOM 778 C CA . LEU A 1 101 ? 7.562 -0.093 10.467 1.00 71.88 101 LEU A CA 1
ATOM 779 C C . LEU A 1 101 ? 7.739 0.791 11.703 1.00 71.88 101 LEU A C 1
ATOM 781 O O . LEU A 1 101 ? 7.678 0.323 12.840 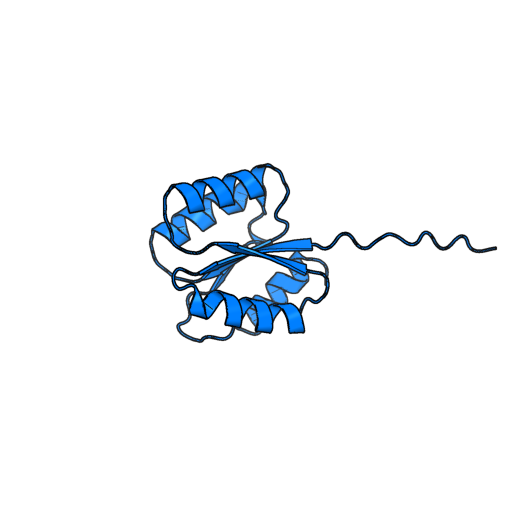1.00 71.88 101 LEU A O 1
ATOM 785 N N . SER A 1 102 ? 7.983 2.083 11.486 1.00 79.31 102 SER A N 1
ATOM 786 C CA . SER A 1 102 ? 8.042 3.035 12.599 1.00 79.31 102 SER A CA 1
ATOM 787 C C . SER A 1 102 ? 6.664 3.185 13.254 1.00 79.31 102 SER A C 1
ATOM 789 O O . SER A 1 102 ? 5.650 3.105 12.563 1.00 79.31 102 SER A O 1
ATOM 791 N N . LYS A 1 103 ? 6.611 3.474 14.563 1.00 81.38 103 LYS A N 1
ATOM 792 C CA . LYS A 1 103 ? 5.345 3.734 15.276 1.00 81.38 103 LYS A CA 1
ATOM 793 C C . LYS A 1 103 ? 4.497 4.797 14.563 1.00 81.38 103 LYS A C 1
ATOM 795 O O . LYS A 1 103 ? 3.316 4.590 14.345 1.00 81.38 103 LYS A O 1
ATOM 800 N N . SER A 1 104 ? 5.132 5.867 14.077 1.00 83.75 104 SER A N 1
ATOM 801 C CA . SER A 1 104 ? 4.458 6.914 13.297 1.00 83.75 104 SER A CA 1
ATOM 802 C C . SER A 1 104 ? 3.850 6.404 11.983 1.00 83.75 104 SER A C 1
ATOM 804 O O . SER A 1 104 ? 2.778 6.858 11.596 1.00 83.75 104 SER A O 1
ATOM 806 N N . ALA A 1 105 ? 4.500 5.460 11.294 1.00 81.06 105 ALA A N 1
ATOM 807 C CA . ALA A 1 105 ? 3.957 4.851 10.079 1.00 81.06 105 ALA A CA 1
ATOM 808 C C . ALA A 1 105 ? 2.727 3.981 10.387 1.00 81.06 105 ALA A C 1
ATOM 810 O O . ALA A 1 105 ? 1.735 4.052 9.667 1.00 81.06 105 ALA A O 1
ATOM 811 N N . VAL A 1 106 ? 2.776 3.221 11.486 1.00 84.00 106 VAL A N 1
ATOM 812 C CA . VAL A 1 106 ? 1.639 2.423 11.971 1.00 84.00 106 VAL A CA 1
ATOM 813 C C . VAL A 1 106 ? 0.475 3.326 12.391 1.00 84.00 106 VAL A C 1
ATOM 815 O O . VAL A 1 106 ? -0.657 3.070 11.998 1.00 84.00 106 VAL A O 1
ATOM 818 N N . ASP A 1 107 ? 0.742 4.411 13.122 1.00 87.94 107 ASP A N 1
ATOM 819 C CA . ASP A 1 107 ? -0.288 5.360 13.566 1.00 87.94 107 ASP A CA 1
ATOM 820 C C . ASP A 1 107 ? -0.961 6.076 12.380 1.00 87.94 107 ASP A C 1
ATOM 822 O O . ASP A 1 107 ? -2.177 6.265 12.375 1.00 87.94 107 ASP A O 1
ATOM 826 N N . LYS A 1 108 ? -0.196 6.429 11.335 1.00 86.44 108 LYS A N 1
ATOM 827 C CA . LYS A 1 108 ? -0.756 6.973 10.085 1.00 86.44 108 LYS A CA 1
ATOM 828 C C . LYS A 1 108 ? -1.667 5.970 9.387 1.00 86.44 108 LYS A C 1
ATOM 830 O O . LYS A 1 108 ? -2.754 6.345 8.965 1.00 86.44 108 LYS A O 1
ATOM 835 N N . LEU A 1 109 ? -1.242 4.709 9.301 1.00 85.06 109 LEU A N 1
ATOM 836 C CA . LEU A 1 109 ? -2.034 3.654 8.674 1.00 85.06 109 LEU A CA 1
ATOM 837 C C . LEU A 1 109 ? -3.327 3.384 9.456 1.00 85.06 109 LEU A C 1
ATOM 839 O O . LEU A 1 109 ? -4.390 3.291 8.859 1.00 85.06 109 LEU A O 1
ATOM 843 N N . LYS A 1 110 ? -3.267 3.344 10.791 1.00 85.50 110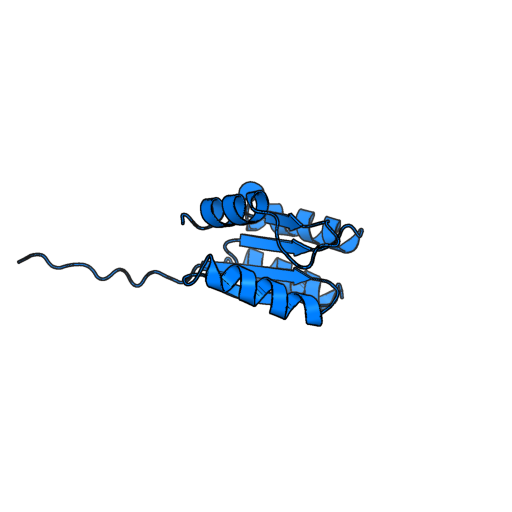 LYS A N 1
ATOM 844 C CA . LYS A 1 110 ? -4.460 3.245 11.647 1.00 85.50 110 LYS A CA 1
ATOM 845 C C . LYS A 1 110 ? -5.446 4.376 11.378 1.00 85.50 110 LYS A C 1
ATOM 847 O O . LYS A 1 110 ? -6.609 4.117 11.084 1.00 85.50 110 LYS A O 1
ATOM 852 N N . LYS A 1 111 ? -4.952 5.618 11.349 1.00 86.06 111 LYS A N 1
ATOM 853 C CA . LYS A 1 111 ? -5.768 6.794 11.031 1.00 86.06 111 LYS A CA 1
ATOM 854 C C . LYS A 1 111 ? -6.404 6.708 9.638 1.00 86.06 111 LYS A C 1
ATOM 856 O O . LYS A 1 111 ? -7.588 7.003 9.516 1.00 86.06 111 LYS A O 1
ATOM 861 N N . ALA A 1 112 ? -5.644 6.292 8.622 1.00 81.81 112 ALA A N 1
ATOM 862 C CA . ALA A 1 112 ? -6.132 6.094 7.253 1.00 81.81 112 ALA A CA 1
ATOM 863 C C . ALA A 1 112 ? -7.271 5.064 7.185 1.00 81.81 112 ALA A C 1
ATOM 865 O O . ALA A 1 112 ? -8.263 5.250 6.488 1.00 81.81 112 ALA A O 1
ATOM 866 N N . LEU A 1 113 ? -7.152 3.996 7.973 1.00 81.44 113 LEU A N 1
ATOM 867 C CA . LEU A 1 113 ? -8.134 2.919 8.035 1.00 81.44 113 LEU A CA 1
ATOM 868 C C . LEU A 1 113 ? -9.319 3.215 8.973 1.00 81.44 113 LEU A C 1
ATOM 870 O O . LEU A 1 113 ? -10.300 2.467 8.966 1.00 81.44 113 LEU A O 1
ATOM 874 N N . GLY A 1 114 ? -9.254 4.303 9.750 1.00 79.12 114 GLY A N 1
ATOM 875 C CA . GLY A 1 114 ? -10.263 4.679 10.743 1.00 79.12 114 GLY A CA 1
ATOM 876 C C . GLY A 1 114 ? -10.244 3.807 12.003 1.00 79.12 114 GLY A C 1
ATOM 877 O O . GLY A 1 114 ? -11.306 3.528 12.558 1.00 79.12 114 GLY A O 1
ATOM 878 N N . VAL A 1 115 ? -9.054 3.347 12.409 1.00 73.69 115 VAL A N 1
ATOM 879 C CA . VAL A 1 115 ? -8.791 2.427 13.534 1.00 73.69 115 VAL A CA 1
ATOM 880 C C . VAL A 1 115 ? -8.108 3.136 14.693 1.00 73.69 115 VAL A C 1
ATOM 882 O O . VAL A 1 115 ? -7.213 3.969 14.426 1.00 73.69 115 VAL A O 1
#